Protein AF-W4RY55-F1 (afdb_monomer_lite)

Structure (mmCIF, N/CA/C/O backbone):
data_AF-W4RY55-F1
#
_entry.id   AF-W4RY55-F1
#
loop_
_atom_site.group_PDB
_atom_site.id
_atom_site.type_symbol
_atom_site.label_atom_id
_atom_site.label_alt_id
_atom_site.label_comp_id
_atom_site.label_asym_id
_atom_site.label_entity_id
_atom_site.label_seq_id
_atom_site.pdbx_PDB_ins_code
_atom_site.Cartn_x
_atom_site.Cartn_y
_atom_site.Cartn_z
_atom_site.occupancy
_atom_site.B_iso_or_equiv
_atom_site.auth_seq_id
_atom_site.auth_comp_id
_atom_site.auth_asym_id
_atom_site.auth_atom_id
_atom_site.pdbx_PDB_model_num
ATOM 1 N N . PHE A 1 1 ? -9.027 6.515 20.802 1.00 87.31 1 PHE A N 1
ATOM 2 C CA . PHE A 1 1 ? -8.085 5.900 19.837 1.00 87.31 1 PHE A CA 1
ATOM 3 C C . PHE A 1 1 ? -8.816 5.139 18.735 1.00 87.31 1 PHE A C 1
ATOM 5 O O . PHE A 1 1 ? -8.660 5.497 17.576 1.00 87.31 1 PHE A O 1
ATOM 12 N N . VAL A 1 2 ? -9.643 4.145 19.081 1.00 88.19 2 VAL A N 1
ATOM 13 C CA . VAL A 1 2 ? -10.338 3.300 18.092 1.00 88.19 2 VAL A CA 1
ATOM 14 C C . VAL A 1 2 ? -11.284 4.093 17.185 1.00 88.19 2 VAL A C 1
ATOM 16 O O . VAL A 1 2 ? -11.265 3.881 15.982 1.00 88.19 2 VAL A O 1
ATOM 19 N N . THR A 1 3 ? -12.072 5.032 17.724 1.00 91.75 3 THR A N 1
ATOM 20 C CA . THR A 1 3 ? -13.048 5.793 16.922 1.00 91.75 3 THR A CA 1
ATOM 21 C C . THR A 1 3 ? -12.402 6.622 15.798 1.00 91.75 3 THR A C 1
ATOM 23 O O . THR A 1 3 ? -12.802 6.431 14.652 1.00 91.75 3 THR A O 1
ATOM 26 N N . PRO A 1 4 ? -11.384 7.480 16.046 1.00 93.31 4 PRO A N 1
ATOM 27 C CA . PRO A 1 4 ? -10.675 8.164 14.960 1.00 93.31 4 PRO A CA 1
ATOM 28 C C . PRO A 1 4 ? -10.037 7.205 13.951 1.00 93.31 4 PRO A C 1
ATOM 30 O O . PRO A 1 4 ? -10.165 7.417 12.750 1.00 93.31 4 PRO A O 1
ATOM 33 N N . LEU A 1 5 ? -9.397 6.129 14.429 1.00 92.88 5 LEU A N 1
ATOM 34 C CA . LEU A 1 5 ? -8.779 5.118 13.566 1.00 92.88 5 LEU A CA 1
ATOM 35 C C . LEU A 1 5 ? -9.809 4.489 12.621 1.00 92.88 5 LEU A C 1
ATOM 37 O O . LEU A 1 5 ? -9.567 4.391 11.421 1.00 92.88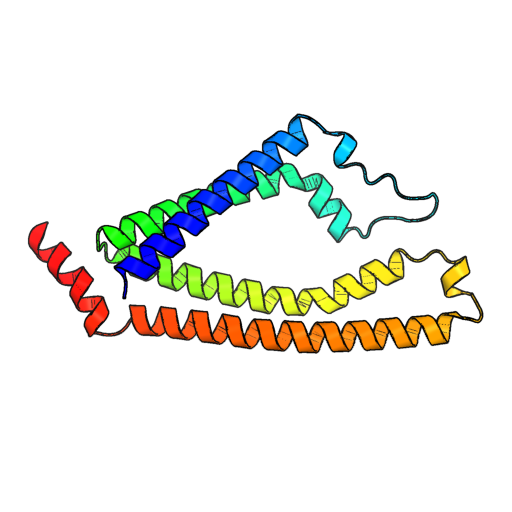 5 LEU A O 1
ATOM 41 N N . ALA A 1 6 ? -10.964 4.097 13.155 1.00 93.19 6 ALA A N 1
ATOM 42 C CA . ALA A 1 6 ? -12.027 3.470 12.389 1.00 93.19 6 ALA A CA 1
ATOM 43 C C . ALA A 1 6 ? -12.648 4.433 11.365 1.00 93.19 6 ALA A C 1
ATOM 45 O O . ALA A 1 6 ? -12.896 4.021 10.239 1.00 93.19 6 ALA A O 1
ATOM 46 N N . TRP A 1 7 ? -12.832 5.714 11.704 1.00 97.12 7 TRP A N 1
ATOM 47 C CA . TRP A 1 7 ? -13.328 6.719 10.753 1.00 97.12 7 TRP A CA 1
ATOM 48 C C . TRP A 1 7 ? -12.351 7.000 9.614 1.00 97.12 7 TRP A C 1
ATOM 50 O O . TRP A 1 7 ? -12.763 7.010 8.456 1.00 97.12 7 TRP A O 1
ATOM 60 N N . VAL A 1 8 ? -11.064 7.184 9.923 1.00 96.38 8 VAL A N 1
ATOM 61 C CA . VAL A 1 8 ? -10.025 7.373 8.897 1.00 96.38 8 VAL A CA 1
ATOM 62 C C . VAL A 1 8 ? -9.966 6.155 7.977 1.00 96.38 8 VAL A C 1
ATOM 64 O O . VAL A 1 8 ? -9.939 6.297 6.760 1.00 96.38 8 VAL A O 1
ATOM 67 N N . SER A 1 9 ? -10.018 4.954 8.550 1.00 94.88 9 SER A N 1
ATOM 68 C CA . SER A 1 9 ? -9.978 3.699 7.790 1.00 94.88 9 SER A CA 1
ATOM 69 C C . SER A 1 9 ? -11.224 3.500 6.931 1.00 94.88 9 SER A C 1
ATOM 71 O O . SER A 1 9 ? -11.119 3.091 5.778 1.00 94.88 9 SER A O 1
ATOM 73 N N . LEU A 1 10 ? -12.399 3.856 7.454 1.00 95.94 10 LEU A N 1
ATOM 74 C CA . LEU A 1 10 ? -13.649 3.826 6.706 1.00 95.94 10 LEU A CA 1
ATOM 75 C C . LEU A 1 10 ? -13.600 4.786 5.515 1.00 95.94 10 LEU A C 1
ATOM 77 O O . LEU A 1 10 ? -13.935 4.384 4.404 1.00 95.94 10 LEU A O 1
ATOM 81 N N . LEU A 1 11 ? -13.136 6.021 5.729 1.00 97.19 11 LEU A N 1
ATOM 82 C CA . LEU A 1 11 ? -12.969 7.004 4.660 1.00 97.19 11 LEU A CA 1
ATOM 83 C C . LEU A 1 11 ? -12.005 6.491 3.585 1.00 97.19 11 LEU A C 1
ATOM 85 O O . LEU A 1 11 ? -12.328 6.555 2.402 1.00 97.19 11 LEU A O 1
ATOM 89 N N . LEU A 1 12 ? -10.861 5.931 3.987 1.00 95.88 12 LEU A N 1
ATOM 90 C CA . LEU A 1 12 ? -9.903 5.327 3.059 1.00 95.88 12 LEU A CA 1
ATOM 91 C C . LEU A 1 12 ? -10.522 4.167 2.270 1.00 95.88 12 LEU A C 1
ATOM 93 O O . LEU A 1 12 ? -10.323 4.088 1.061 1.00 95.88 12 LEU A O 1
ATOM 97 N N . GLY A 1 13 ? -11.305 3.303 2.921 1.00 95.88 13 GLY A N 1
ATOM 98 C CA . GLY A 1 13 ? -12.030 2.219 2.258 1.00 95.88 13 GLY A CA 1
ATOM 99 C C . GLY A 1 13 ? -13.033 2.731 1.222 1.00 95.88 13 GLY A C 1
ATOM 100 O O . GLY A 1 13 ? -13.051 2.242 0.096 1.00 95.88 13 GLY A O 1
ATOM 101 N N . VAL A 1 14 ? -13.815 3.760 1.559 1.00 97.00 14 VAL A N 1
ATOM 102 C CA . VAL A 1 14 ? -14.789 4.373 0.639 1.00 97.00 14 VAL A CA 1
ATOM 103 C C . VAL A 1 14 ? -14.094 5.034 -0.549 1.00 97.00 14 VAL A C 1
ATOM 105 O O . VAL A 1 14 ? -14.442 4.747 -1.692 1.00 97.00 14 VAL A O 1
ATOM 108 N N . VAL A 1 15 ? -13.081 5.869 -0.300 1.00 97.69 15 VAL A N 1
ATOM 109 C CA . VAL A 1 15 ? -12.308 6.525 -1.365 1.00 97.69 15 VAL A CA 1
ATOM 110 C C . VAL A 1 15 ? -11.650 5.481 -2.265 1.00 97.69 15 VAL A C 1
ATOM 112 O O . VAL A 1 15 ? -11.714 5.592 -3.484 1.00 97.69 15 VAL A O 1
ATOM 115 N N . SER A 1 16 ? -11.078 4.425 -1.686 1.00 95.62 16 SER A N 1
ATOM 116 C CA . SER A 1 16 ? -10.479 3.328 -2.444 1.00 95.62 16 SER A CA 1
ATOM 117 C C . SER A 1 16 ? -11.507 2.590 -3.311 1.00 95.62 16 SER A C 1
ATOM 119 O O . SER A 1 16 ? -11.227 2.317 -4.478 1.00 95.62 16 SER A O 1
ATOM 121 N N . ALA A 1 17 ? -12.710 2.321 -2.794 1.00 96.62 17 ALA A N 1
ATOM 122 C CA . ALA A 1 17 ? -13.782 1.711 -3.579 1.00 96.62 17 ALA A CA 1
ATOM 123 C C . ALA A 1 17 ? -14.192 2.614 -4.753 1.00 96.62 17 ALA A C 1
ATOM 125 O O . ALA A 1 17 ? -14.301 2.139 -5.882 1.00 96.62 17 ALA A O 1
ATOM 126 N N . MET A 1 18 ? -14.344 3.920 -4.510 1.00 97.12 18 MET A N 1
ATOM 127 C CA . MET A 1 18 ? -14.659 4.901 -5.553 1.00 97.12 18 MET A CA 1
ATOM 128 C C . MET A 1 18 ? -13.572 4.969 -6.629 1.00 97.12 18 MET A C 1
ATOM 130 O O . MET A 1 18 ? -13.893 4.963 -7.814 1.00 97.12 18 MET A O 1
ATOM 134 N N . SER A 1 19 ? -12.296 4.979 -6.240 1.00 96.00 19 SER A N 1
ATOM 135 C CA . SER A 1 19 ? -11.175 4.985 -7.186 1.00 96.00 19 SER A CA 1
ATOM 136 C C . SER A 1 19 ? -11.138 3.724 -8.052 1.00 96.00 19 SER A C 1
ATOM 138 O O . SER A 1 19 ? -10.910 3.822 -9.256 1.00 96.00 19 SER A O 1
ATOM 140 N N . ASN A 1 20 ? -11.400 2.546 -7.476 1.00 95.69 20 ASN A N 1
ATOM 141 C CA . ASN A 1 20 ? -11.461 1.300 -8.246 1.00 95.69 20 ASN A CA 1
ATOM 142 C C . ASN A 1 20 ? -12.673 1.268 -9.191 1.00 95.69 20 ASN A C 1
ATOM 144 O O . ASN A 1 20 ? -12.543 0.834 -10.332 1.00 95.69 20 ASN A O 1
ATOM 148 N N . LEU A 1 21 ? -13.834 1.778 -8.765 1.00 96.44 21 LEU A N 1
ATOM 149 C CA . LEU A 1 21 ? -15.003 1.925 -9.642 1.00 96.44 21 LEU A CA 1
ATOM 150 C C . LEU A 1 21 ? -14.731 2.895 -10.798 1.00 96.44 21 LEU A C 1
ATOM 152 O O . LEU A 1 21 ? -15.107 2.612 -11.934 1.00 96.44 21 LEU A O 1
ATOM 156 N N . LEU A 1 22 ? -14.043 4.007 -10.526 1.00 94.69 22 LEU A N 1
ATOM 157 C CA . LEU A 1 22 ? -13.607 4.948 -11.554 1.00 94.69 22 LEU A CA 1
ATOM 158 C C . LEU A 1 22 ? -12.645 4.280 -12.548 1.00 94.69 22 LEU A C 1
ATOM 160 O O . LEU A 1 22 ? -12.809 4.462 -13.751 1.00 94.69 22 LEU A O 1
ATOM 164 N N . GLN A 1 23 ? -11.690 3.472 -12.075 1.00 92.12 23 GLN A N 1
ATOM 165 C CA . GLN A 1 23 ? -10.822 2.679 -12.955 1.00 92.12 23 GLN A CA 1
ATOM 166 C C . GLN A 1 23 ? -11.617 1.715 -13.838 1.00 92.12 23 GLN A C 1
ATOM 168 O O . GLN A 1 23 ? -11.406 1.708 -15.046 1.00 92.12 23 GLN A O 1
ATOM 173 N N . ILE A 1 24 ? -12.561 0.955 -13.270 1.00 93.81 24 ILE A N 1
ATOM 174 C CA . ILE A 1 24 ? -13.436 0.055 -14.043 1.00 93.81 24 ILE A CA 1
ATOM 175 C C . ILE A 1 24 ? -14.184 0.843 -15.121 1.00 93.81 24 ILE A C 1
ATOM 177 O O . ILE A 1 24 ? -14.205 0.436 -16.281 1.00 93.81 24 ILE A O 1
ATOM 181 N N . MET A 1 25 ? -14.762 1.988 -14.753 1.00 93.94 25 MET A N 1
ATOM 182 C CA . MET A 1 25 ? -15.476 2.852 -15.689 1.00 93.94 25 MET A CA 1
ATOM 183 C C . MET A 1 25 ? -14.567 3.322 -16.832 1.00 93.94 25 MET A C 1
ATOM 185 O O . MET A 1 25 ? -14.975 3.266 -17.987 1.00 93.94 25 MET A O 1
ATOM 189 N N . MET A 1 2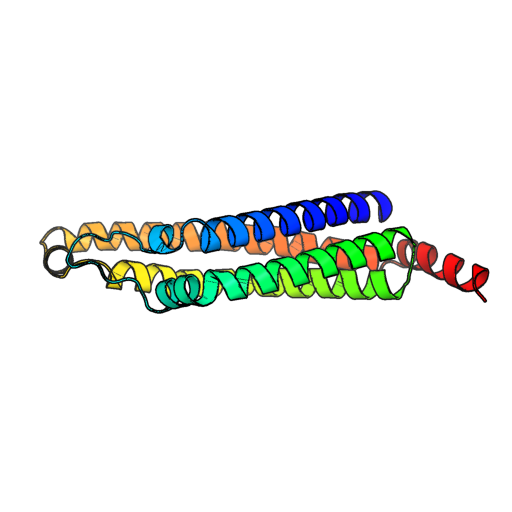6 ? -13.333 3.737 -16.535 1.00 90.81 26 MET A N 1
ATOM 190 C CA . MET A 1 26 ? -12.356 4.134 -17.555 1.00 90.81 26 MET A CA 1
ATOM 191 C C . MET A 1 26 ? -11.970 2.980 -18.478 1.00 90.81 26 MET A C 1
ATOM 193 O O . MET A 1 26 ? -11.981 3.160 -19.690 1.00 90.81 26 MET A O 1
ATOM 197 N N . ILE A 1 27 ? -11.703 1.792 -17.934 1.00 89.56 27 ILE A N 1
ATOM 198 C CA . ILE A 1 27 ? -11.340 0.609 -18.728 1.00 89.56 27 ILE A CA 1
ATOM 199 C C . ILE A 1 27 ? -12.478 0.222 -19.684 1.00 89.56 27 ILE A C 1
ATOM 201 O O . ILE A 1 27 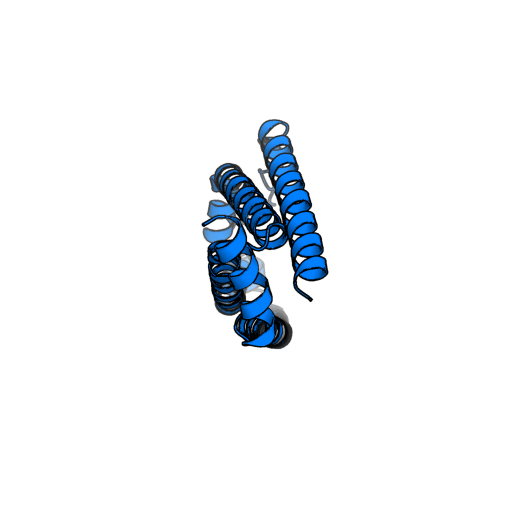? -12.230 -0.107 -20.840 1.00 89.56 27 ILE A O 1
ATOM 205 N N . VAL A 1 28 ? -13.731 0.287 -19.225 1.00 90.25 28 VAL A N 1
ATOM 206 C CA . VAL A 1 28 ? -14.900 -0.083 -20.040 1.00 90.25 28 VAL A CA 1
ATOM 207 C C . VAL A 1 28 ? -15.228 0.977 -21.095 1.00 90.25 28 VAL A C 1
ATOM 209 O O . VAL A 1 28 ? -15.596 0.627 -22.213 1.00 90.25 28 VAL A O 1
ATOM 212 N N . LEU A 1 29 ? -15.118 2.266 -20.757 1.00 91.06 29 LEU A N 1
ATOM 213 C CA . LEU A 1 29 ? -15.434 3.362 -21.683 1.00 91.06 29 LEU A CA 1
ATOM 214 C C . LEU A 1 29 ? -14.309 3.648 -22.683 1.00 91.06 29 LEU A C 1
ATOM 216 O O . LEU A 1 29 ? -14.569 4.211 -23.744 1.00 91.06 29 LEU A O 1
ATOM 220 N N . MET A 1 30 ? -13.069 3.300 -22.340 1.00 86.62 30 MET A N 1
ATOM 221 C CA . MET A 1 30 ? -11.878 3.590 -23.134 1.00 86.62 30 MET A CA 1
ATOM 222 C C . MET A 1 30 ? -10.987 2.339 -23.234 1.00 86.62 30 MET A C 1
ATOM 224 O O . MET A 1 30 ? -9.862 2.350 -22.731 1.00 86.62 30 MET A O 1
ATOM 228 N N . PRO A 1 31 ? -11.454 1.253 -23.880 1.00 75.81 31 PRO A N 1
ATOM 229 C CA . PRO A 1 31 ? -10.707 -0.007 -23.947 1.00 75.81 31 PRO A CA 1
ATOM 230 C C . PRO A 1 31 ? -9.345 0.164 -24.635 1.00 75.81 31 PRO A C 1
ATOM 232 O O . PRO A 1 31 ? -8.350 -0.406 -24.193 1.00 75.81 31 PRO A O 1
ATOM 235 N N . ASP A 1 32 ? -9.273 1.038 -25.641 1.00 74.25 32 ASP A N 1
ATOM 236 C CA . ASP A 1 32 ? -8.034 1.332 -26.365 1.00 74.25 32 ASP A CA 1
ATOM 237 C C . ASP A 1 32 ? -7.084 2.254 -25.585 1.00 74.25 32 ASP A C 1
ATOM 239 O O . ASP A 1 32 ? -5.907 2.338 -25.916 1.00 74.25 32 ASP A O 1
ATOM 243 N N . ALA A 1 33 ? -7.539 2.921 -24.514 1.00 65.56 33 ALA A N 1
ATOM 244 C CA . ALA A 1 33 ? -6.647 3.723 -23.669 1.00 65.56 33 ALA A CA 1
ATOM 245 C C . ALA A 1 33 ? -5.683 2.855 -22.842 1.00 65.56 33 ALA A C 1
ATOM 247 O O . ALA A 1 33 ? -4.666 3.355 -22.362 1.00 65.56 33 ALA A O 1
ATOM 248 N N . ALA A 1 34 ? -5.984 1.560 -22.686 1.00 60.19 34 ALA A N 1
ATOM 249 C CA . ALA A 1 34 ? -5.068 0.588 -22.097 1.00 60.19 34 ALA A CA 1
ATOM 250 C C . ALA A 1 34 ? -3.968 0.141 -23.079 1.00 60.19 34 ALA A C 1
ATOM 252 O O . ALA A 1 34 ? -2.934 -0.370 -22.640 1.00 60.19 34 ALA A O 1
ATOM 253 N N . ALA A 1 35 ? -4.151 0.358 -24.389 1.00 64.38 35 ALA A N 1
ATOM 254 C CA . ALA A 1 35 ? -3.100 0.150 -25.371 1.00 64.38 35 ALA A CA 1
ATOM 255 C C . ALA A 1 35 ? -2.075 1.282 -25.229 1.00 64.38 35 ALA A C 1
ATOM 257 O O . ALA A 1 35 ? -2.240 2.387 -25.747 1.00 64.38 35 ALA A O 1
ATOM 258 N N . LEU A 1 36 ? -0.998 1.010 -24.490 1.00 64.69 36 LEU A N 1
ATOM 259 C CA . LEU A 1 36 ? 0.182 1.864 -24.486 1.00 64.69 36 LEU A CA 1
ATOM 260 C C . LEU A 1 36 ? 0.689 1.923 -25.931 1.00 64.69 36 LEU A C 1
ATOM 262 O O . LEU A 1 36 ? 1.211 0.934 -26.438 1.00 64.69 36 LEU A O 1
ATOM 266 N N . GLY A 1 37 ? 0.492 3.059 -26.605 1.00 63.84 37 GLY A N 1
ATOM 267 C CA . GLY A 1 37 ? 1.021 3.334 -27.943 1.00 63.84 37 GLY A CA 1
ATOM 268 C C . GLY A 1 37 ? 2.543 3.426 -27.906 1.00 63.84 37 GLY A C 1
ATOM 269 O O . GLY A 1 37 ? 3.110 4.515 -27.982 1.00 63.84 37 GLY A O 1
ATOM 270 N N . LEU A 1 38 ? 3.198 2.289 -27.685 1.00 68.12 38 LEU A N 1
ATOM 271 C CA . LEU A 1 38 ? 4.638 2.205 -27.536 1.00 68.12 38 LEU A CA 1
ATOM 272 C C . LEU A 1 38 ? 5.306 2.458 -28.888 1.00 68.12 38 LEU A C 1
ATOM 274 O O . LEU A 1 38 ? 4.823 1.962 -29.909 1.00 68.12 38 LEU A O 1
ATOM 278 N N . PRO A 1 39 ? 6.420 3.207 -28.902 1.00 69.56 39 PRO A N 1
ATOM 279 C CA . PRO A 1 39 ? 7.263 3.324 -30.082 1.00 69.56 39 PRO A CA 1
ATOM 280 C C . PRO A 1 39 ? 7.672 1.947 -30.614 1.00 69.56 39 PRO A C 1
ATOM 282 O O . PRO A 1 39 ? 7.893 1.012 -29.838 1.00 69.56 39 PRO A O 1
ATOM 285 N N . GLU A 1 40 ? 7.815 1.835 -31.936 1.00 65.62 40 GLU A N 1
ATOM 286 C CA . GLU A 1 40 ? 8.302 0.611 -32.574 1.00 65.62 40 GLU A CA 1
ATOM 287 C C . GLU A 1 40 ? 9.636 0.166 -31.948 1.00 65.62 40 GLU A C 1
ATOM 289 O O . GLU A 1 40 ? 10.562 0.961 -31.789 1.00 65.62 40 GLU A O 1
ATOM 294 N N . GLY A 1 41 ? 9.721 -1.111 -31.562 1.00 66.06 41 GLY A N 1
ATOM 295 C CA . GLY A 1 41 ? 10.913 -1.704 -30.945 1.00 66.06 41 GLY A CA 1
ATOM 296 C C . GLY A 1 41 ? 10.919 -1.752 -29.412 1.00 66.06 41 GLY A C 1
ATOM 297 O O . GLY A 1 41 ? 11.790 -2.415 -28.853 1.00 66.06 41 GLY A O 1
ATOM 298 N N . ILE A 1 42 ? 9.949 -1.135 -28.723 1.00 70.62 42 ILE A N 1
ATOM 299 C CA . ILE A 1 42 ? 9.809 -1.238 -27.260 1.00 70.62 42 ILE A CA 1
ATOM 300 C C . ILE A 1 42 ? 8.718 -2.253 -26.907 1.00 70.62 42 ILE A C 1
ATOM 302 O O . ILE A 1 42 ? 7.533 -2.022 -27.140 1.00 70.62 42 ILE A O 1
ATOM 306 N N . THR A 1 43 ? 9.107 -3.369 -26.292 1.00 73.69 43 THR A N 1
ATOM 307 C CA . THR A 1 43 ? 8.172 -4.384 -25.780 1.00 73.69 43 THR A CA 1
ATOM 308 C C . THR A 1 43 ? 7.967 -4.233 -24.279 1.00 73.69 43 THR A C 1
ATOM 310 O O . THR A 1 43 ? 8.939 -4.098 -23.537 1.00 73.69 43 THR A O 1
ATOM 313 N N . LEU A 1 44 ? 6.719 -4.302 -23.809 1.00 76.06 44 LEU A N 1
ATOM 314 C CA . LEU A 1 44 ? 6.422 -4.323 -22.374 1.00 76.06 44 LEU A CA 1
ATOM 315 C C . LEU A 1 44 ? 6.981 -5.586 -21.703 1.00 76.06 44 LEU A C 1
ATOM 317 O O . LEU A 1 44 ? 6.864 -6.679 -22.257 1.00 76.06 44 LEU A O 1
ATOM 321 N N . PRO A 1 45 ? 7.522 -5.479 -20.478 1.00 80.31 45 PRO A N 1
ATOM 322 C CA . PRO A 1 45 ? 7.854 -6.632 -19.664 1.00 80.31 45 PRO A CA 1
ATOM 323 C C . PRO A 1 45 ? 6.588 -7.437 -19.380 1.00 80.31 45 PRO A C 1
ATOM 325 O O . PRO A 1 45 ? 5.537 -6.864 -19.081 1.00 80.31 45 PRO A O 1
ATOM 328 N N . ASN A 1 46 ? 6.702 -8.766 -19.387 1.00 81.06 46 ASN A N 1
ATOM 329 C CA . ASN A 1 46 ? 5.570 -9.677 -19.174 1.00 81.06 46 ASN A CA 1
ATOM 330 C C . ASN A 1 46 ? 4.753 -9.357 -17.909 1.00 81.06 46 ASN A C 1
ATOM 332 O O . ASN A 1 46 ? 3.540 -9.527 -17.899 1.00 81.06 46 ASN A O 1
ATOM 336 N N . SER A 1 47 ? 5.398 -8.874 -16.843 1.00 81.38 47 SER A N 1
ATOM 337 C CA . SER A 1 47 ? 4.729 -8.487 -15.595 1.00 81.38 47 SER A CA 1
ATOM 338 C C . SER A 1 47 ? 3.812 -7.270 -15.753 1.00 81.38 47 SER A C 1
ATOM 340 O O . SER A 1 47 ? 2.725 -7.247 -15.181 1.00 81.38 47 SER A O 1
ATOM 342 N N . LEU A 1 48 ? 4.227 -6.271 -16.534 1.00 82.12 48 LEU A N 1
ATOM 343 C CA . LEU A 1 48 ? 3.428 -5.080 -16.830 1.00 82.12 48 LEU A CA 1
ATOM 344 C C . LEU A 1 48 ? 2.303 -5.409 -17.807 1.00 82.12 48 LEU A C 1
ATOM 346 O O . LEU A 1 48 ? 1.175 -4.977 -17.588 1.00 82.12 48 LEU A O 1
ATOM 350 N N . GLN A 1 49 ? 2.589 -6.224 -18.825 1.00 84.69 49 GLN A N 1
ATOM 351 C CA . GLN A 1 49 ? 1.559 -6.702 -19.745 1.00 84.69 49 GLN A CA 1
ATOM 352 C C . GLN A 1 49 ? 0.475 -7.487 -18.993 1.00 84.69 49 GLN A C 1
ATOM 354 O O . GLN A 1 49 ? -0.704 -7.192 -19.139 1.00 84.69 49 GLN A O 1
ATOM 359 N N . TRP A 1 50 ? 0.865 -8.399 -18.094 1.00 87.62 50 TRP A N 1
ATOM 360 C CA . TRP A 1 50 ? -0.083 -9.157 -17.275 1.00 87.62 50 TRP A CA 1
ATOM 361 C C . TRP A 1 50 ? -0.988 -8.254 -16.425 1.00 87.62 50 TRP A C 1
ATOM 363 O O . TRP A 1 50 ? -2.186 -8.520 -16.321 1.00 87.62 50 TRP A O 1
ATOM 373 N N . LEU A 1 51 ? -0.440 -7.179 -15.841 1.00 87.75 51 LEU A N 1
ATOM 374 C CA . LEU A 1 51 ? -1.220 -6.197 -15.077 1.00 87.75 51 LEU A CA 1
ATOM 375 C C . LEU A 1 51 ? -2.247 -5.471 -15.951 1.00 87.75 51 LEU A C 1
ATOM 377 O O . LEU A 1 51 ? -3.357 -5.236 -15.483 1.00 87.75 51 LEU A O 1
ATOM 381 N N . ILE A 1 52 ? -1.888 -5.128 -17.191 1.00 86.44 52 ILE A N 1
ATOM 382 C CA . ILE A 1 52 ? -2.795 -4.490 -18.156 1.00 86.44 52 ILE A CA 1
ATOM 383 C C . ILE A 1 52 ? -3.900 -5.471 -18.558 1.00 86.44 52 ILE A C 1
ATOM 385 O O . ILE A 1 52 ? -5.080 -5.144 -18.437 1.00 86.44 52 ILE A O 1
ATOM 389 N N . ASP A 1 53 ? -3.527 -6.695 -18.934 1.00 88.38 53 ASP A N 1
ATOM 390 C CA . ASP A 1 53 ? -4.464 -7.743 -19.356 1.00 88.38 53 ASP A CA 1
ATOM 391 C C . ASP A 1 53 ? -5.477 -8.087 -18.250 1.00 88.38 53 ASP A C 1
ATOM 393 O O . ASP A 1 53 ? -6.635 -8.407 -18.518 1.00 88.38 53 ASP A O 1
ATOM 397 N N . HIS A 1 54 ? -5.053 -7.993 -16.985 1.00 91.56 54 HIS A N 1
ATOM 398 C CA . HIS A 1 54 ? -5.883 -8.287 -15.818 1.00 91.56 54 HIS A CA 1
ATOM 399 C C . HIS A 1 54 ? -6.387 -7.031 -15.101 1.00 91.56 54 HIS A C 1
ATOM 401 O O . HIS A 1 54 ? -6.960 -7.160 -14.017 1.00 91.56 54 HIS A O 1
ATOM 407 N N . ALA A 1 55 ? -6.227 -5.834 -15.676 1.00 90.19 55 ALA A N 1
ATOM 408 C CA . ALA A 1 55 ? -6.543 -4.573 -15.004 1.00 90.19 55 ALA A CA 1
ATOM 409 C C . ALA A 1 55 ? -7.991 -4.540 -14.496 1.00 90.19 55 ALA A C 1
ATOM 411 O O . ALA A 1 55 ? -8.224 -4.237 -13.329 1.00 90.19 55 ALA A O 1
ATOM 412 N N . LEU A 1 56 ? -8.956 -4.956 -15.325 1.00 91.69 56 LEU A N 1
ATOM 413 C CA . LEU A 1 56 ? -10.368 -5.027 -14.935 1.00 91.69 56 LEU A CA 1
ATOM 414 C C . LEU A 1 56 ? -10.582 -5.964 -13.736 1.00 91.69 56 LEU A C 1
ATOM 416 O O . LEU A 1 56 ? -11.226 -5.592 -12.756 1.00 91.69 56 LEU A O 1
ATOM 420 N N . SER A 1 57 ? -10.015 -7.169 -13.801 1.00 94.31 57 SER A N 1
ATOM 421 C CA . SER A 1 57 ? -10.110 -8.173 -12.737 1.00 94.31 57 SER A CA 1
ATOM 422 C C . SER A 1 57 ? -9.482 -7.669 -11.436 1.00 94.31 57 SER A C 1
ATOM 424 O O . SER A 1 57 ? -10.066 -7.825 -10.363 1.00 94.31 57 SER A O 1
ATOM 426 N N . LEU A 1 58 ? -8.324 -7.012 -11.527 1.00 94.31 58 LEU A N 1
ATOM 427 C CA . LEU A 1 58 ? -7.630 -6.410 -10.391 1.00 94.31 58 LEU A CA 1
ATOM 428 C C . LEU A 1 58 ? -8.432 -5.258 -9.782 1.00 94.31 58 LEU A C 1
ATOM 430 O O . LEU A 1 58 ? -8.546 -5.198 -8.559 1.00 94.31 58 LEU A O 1
ATOM 434 N N . SER A 1 59 ? -9.048 -4.394 -10.594 1.00 94.00 59 SER A N 1
ATOM 435 C CA . SER A 1 59 ? -9.915 -3.324 -10.089 1.00 94.00 59 SER A CA 1
ATOM 436 C C . SER A 1 59 ? -11.169 -3.883 -9.410 1.00 94.00 59 SER A C 1
ATOM 438 O O . SER A 1 59 ? -11.570 -3.372 -8.367 1.00 94.00 59 SER A O 1
ATOM 440 N N . VAL A 1 60 ? -11.768 -4.963 -9.929 1.00 96.25 60 VAL A N 1
ATOM 441 C CA . VAL A 1 60 ? -12.903 -5.645 -9.273 1.00 96.25 60 VAL A CA 1
ATOM 442 C C . VAL A 1 60 ? -12.489 -6.224 -7.920 1.00 96.25 60 VAL A C 1
ATOM 444 O O . VAL A 1 60 ? -13.173 -5.992 -6.920 1.00 96.25 60 VAL A O 1
ATOM 447 N N . VAL A 1 61 ? -11.352 -6.924 -7.856 1.00 96.94 61 VAL A N 1
ATOM 448 C CA . VAL A 1 61 ? -10.779 -7.395 -6.582 1.00 96.94 61 VAL A CA 1
ATOM 449 C C . VAL A 1 61 ? -10.531 -6.212 -5.644 1.00 96.94 61 VAL A C 1
ATOM 451 O O . VAL A 1 61 ? -10.872 -6.289 -4.464 1.00 96.94 61 VAL A O 1
ATOM 454 N N . GLY A 1 62 ? -10.022 -5.100 -6.175 1.00 95.81 62 GLY A N 1
ATOM 455 C CA . GLY A 1 62 ? -9.857 -3.838 -5.464 1.00 95.81 62 GLY A CA 1
ATOM 456 C C . GLY A 1 62 ? -11.157 -3.361 -4.821 1.00 95.81 62 GLY A C 1
ATOM 457 O O . GLY A 1 62 ? -11.186 -3.184 -3.608 1.00 95.81 62 GLY A O 1
ATOM 458 N N . VAL A 1 63 ? -12.253 -3.249 -5.583 1.00 97.06 63 VAL A N 1
ATOM 459 C CA . VAL A 1 63 ? -13.578 -2.874 -5.048 1.00 97.06 63 VAL A CA 1
ATOM 460 C C . VAL A 1 63 ? -13.999 -3.802 -3.910 1.00 97.06 63 VAL A C 1
ATOM 462 O O . VAL A 1 63 ? -14.402 -3.323 -2.848 1.00 97.06 63 VAL A O 1
ATOM 465 N N . VAL A 1 64 ? -13.893 -5.119 -4.104 1.00 97.69 64 VAL A N 1
ATOM 466 C CA . VAL A 1 64 ? -14.291 -6.111 -3.092 1.00 97.69 64 VAL A CA 1
ATOM 467 C C . VAL A 1 64 ? -13.490 -5.927 -1.803 1.00 97.69 64 VAL A C 1
ATOM 469 O O . VAL A 1 64 ? -14.074 -5.874 -0.718 1.00 97.69 64 VAL A O 1
ATOM 472 N N . LEU A 1 65 ? -12.169 -5.774 -1.908 1.00 96.81 65 LEU A N 1
ATOM 473 C CA . LEU A 1 65 ? -11.294 -5.547 -0.758 1.00 96.81 65 LEU A CA 1
ATOM 474 C C . LEU A 1 65 ? -11.598 -4.214 -0.065 1.00 96.81 65 LEU A C 1
ATOM 476 O O . LEU A 1 65 ? -11.676 -4.174 1.164 1.00 96.81 65 LEU A O 1
ATOM 480 N N . SER A 1 66 ? -11.826 -3.140 -0.823 1.00 96.69 66 SER A N 1
ATOM 481 C CA . SER A 1 66 ? -12.171 -1.822 -0.281 1.00 96.69 66 SER A CA 1
ATOM 482 C C . SER A 1 66 ? -13.502 -1.847 0.473 1.00 96.69 66 SER A C 1
ATOM 484 O O . SER A 1 66 ? -13.594 -1.310 1.578 1.00 96.69 66 SER A O 1
ATOM 486 N N . VAL A 1 67 ? -14.522 -2.517 -0.075 1.00 96.88 67 VAL A N 1
ATOM 487 C CA . VAL A 1 67 ? -15.831 -2.689 0.577 1.00 96.88 67 VAL A CA 1
ATOM 488 C C . VAL A 1 67 ? -15.703 -3.549 1.833 1.00 96.88 67 VAL A C 1
ATOM 490 O O . VAL A 1 67 ? -16.237 -3.178 2.879 1.00 96.88 67 VAL A O 1
ATOM 493 N N . ALA A 1 68 ? -14.960 -4.656 1.774 1.00 96.94 68 ALA A N 1
ATOM 494 C CA . ALA A 1 68 ? -14.704 -5.498 2.940 1.00 96.94 68 ALA A CA 1
ATOM 495 C C . ALA A 1 68 ? -13.965 -4.726 4.048 1.00 96.94 68 ALA A C 1
ATOM 497 O O . ALA A 1 68 ? -14.324 -4.824 5.222 1.00 96.94 68 ALA A O 1
ATOM 498 N N . PHE A 1 69 ? -12.977 -3.906 3.683 1.00 97.06 69 PHE A N 1
ATOM 499 C CA . PHE A 1 69 ? -12.239 -3.062 4.621 1.00 97.06 69 PHE A CA 1
ATOM 500 C C . PHE A 1 69 ? -13.105 -1.942 5.220 1.00 97.06 69 PHE A C 1
ATOM 502 O O . PHE A 1 69 ? -13.037 -1.681 6.427 1.00 97.06 69 PHE A O 1
ATOM 509 N N . ALA A 1 70 ? -13.966 -1.314 4.417 1.00 96.31 70 ALA A N 1
ATOM 510 C CA . ALA A 1 70 ? -14.943 -0.336 4.890 1.00 96.31 70 ALA A CA 1
ATOM 511 C C . ALA A 1 70 ? -15.941 -0.982 5.863 1.00 96.31 70 ALA A C 1
ATOM 513 O O . ALA A 1 70 ? -16.181 -0.460 6.954 1.00 96.31 70 ALA A O 1
ATOM 514 N N . TRP A 1 71 ? -16.459 -2.164 5.526 1.00 96.75 71 TRP A N 1
ATOM 515 C CA . TRP A 1 71 ? -17.345 -2.926 6.402 1.00 96.75 71 TRP A CA 1
ATOM 516 C C . TRP A 1 71 ? -16.665 -3.301 7.724 1.00 96.75 71 TRP A C 1
ATOM 518 O O . TRP A 1 71 ? -17.248 -3.111 8.794 1.00 96.75 71 TRP A O 1
ATOM 528 N N . LEU A 1 72 ? -15.415 -3.760 7.673 1.00 96.31 72 LEU A N 1
ATOM 529 C CA . LEU A 1 72 ? -14.615 -4.057 8.859 1.00 96.31 72 LEU A CA 1
ATOM 530 C C . LEU A 1 72 ? -14.413 -2.811 9.737 1.00 96.31 72 LEU A C 1
ATOM 532 O O . LEU A 1 72 ? -14.579 -2.879 10.955 1.00 96.31 72 LEU A O 1
ATOM 536 N N . SER A 1 73 ? -14.122 -1.662 9.123 1.00 95.25 73 SER A N 1
ATOM 537 C CA . SER A 1 73 ? -13.975 -0.374 9.815 1.00 95.25 73 SER A CA 1
ATOM 538 C C . SER A 1 73 ? -15.288 0.080 10.466 1.00 95.25 73 SER A C 1
ATOM 540 O O . SER A 1 73 ? -15.300 0.542 11.608 1.00 95.25 73 SER A O 1
ATOM 542 N N . TRP A 1 74 ? -16.418 -0.126 9.790 1.00 95.12 74 TRP A N 1
ATOM 543 C CA . TRP A 1 74 ? -17.748 0.119 10.348 1.00 95.12 74 TRP A CA 1
ATOM 544 C C . TRP A 1 74 ? -18.071 -0.814 11.526 1.00 95.12 74 TRP A C 1
ATOM 546 O O . TRP A 1 74 ? -18.565 -0.376 12.566 1.00 95.12 74 TRP A O 1
ATOM 556 N N . ALA A 1 75 ? -17.747 -2.103 11.418 1.00 93.62 75 ALA A N 1
ATOM 557 C CA . ALA A 1 75 ? -17.907 -3.061 12.512 1.00 93.62 75 ALA A CA 1
ATOM 558 C C . ALA A 1 75 ? -17.001 -2.732 13.716 1.00 93.62 75 ALA A C 1
ATOM 560 O O . ALA A 1 75 ? -17.379 -2.980 14.866 1.00 93.62 75 ALA A O 1
ATOM 561 N N . LEU A 1 76 ? -15.837 -2.123 13.465 1.00 92.69 76 LEU A N 1
ATOM 562 C CA . LEU A 1 76 ? -14.939 -1.616 14.499 1.00 92.69 76 LEU A CA 1
ATOM 563 C C . LEU A 1 76 ? -15.558 -0.426 15.255 1.00 92.69 76 LEU A C 1
ATOM 565 O O . LEU A 1 76 ? -15.450 -0.378 16.482 1.00 92.69 76 LEU A O 1
ATOM 569 N N . LEU A 1 77 ? -16.276 0.477 14.567 1.00 93.12 77 LEU A N 1
ATOM 570 C CA . LEU A 1 77 ? -17.056 1.556 15.205 1.00 93.12 77 LEU A CA 1
ATOM 571 C C . LEU A 1 77 ? -18.157 1.005 16.119 1.00 93.12 77 LEU A C 1
ATOM 573 O O . LEU A 1 77 ? -18.378 1.536 17.207 1.00 93.12 77 LEU A O 1
ATOM 577 N N . GLN A 1 78 ? -18.789 -0.101 15.721 1.00 92.06 78 GLN A N 1
ATOM 578 C CA . GLN A 1 78 ? -19.786 -0.812 16.532 1.00 92.06 78 GLN A CA 1
ATOM 579 C C . GLN A 1 78 ? -19.188 -1.595 17.711 1.00 92.06 78 GLN A C 1
ATOM 581 O O . GLN A 1 78 ? -19.918 -2.297 18.408 1.00 92.06 78 GLN A O 1
ATOM 586 N N . ARG A 1 79 ? -17.872 -1.513 17.935 1.00 91.12 79 ARG A N 1
A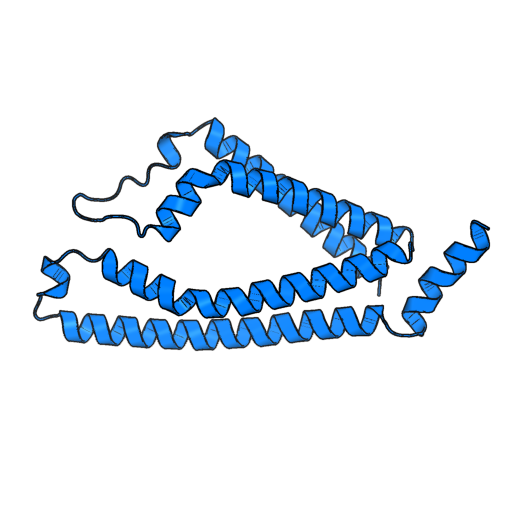TOM 587 C CA . ARG A 1 79 ? -17.175 -2.189 19.040 1.00 91.12 79 ARG A CA 1
ATOM 588 C C . ARG A 1 79 ? -17.335 -3.711 19.023 1.00 91.12 79 ARG A C 1
ATOM 590 O O . ARG A 1 79 ? -17.328 -4.356 20.069 1.00 91.12 79 ARG A O 1
ATOM 597 N N . ARG A 1 80 ? -17.407 -4.313 17.830 1.00 89.56 80 ARG A N 1
ATOM 598 C CA . ARG A 1 80 ? -17.408 -5.776 17.678 1.00 89.56 80 ARG A CA 1
ATOM 599 C C . ARG A 1 80 ? -15.994 -6.339 17.829 1.00 89.56 80 ARG A C 1
ATOM 601 O O . ARG A 1 80 ? -15.070 -5.902 17.148 1.00 89.56 8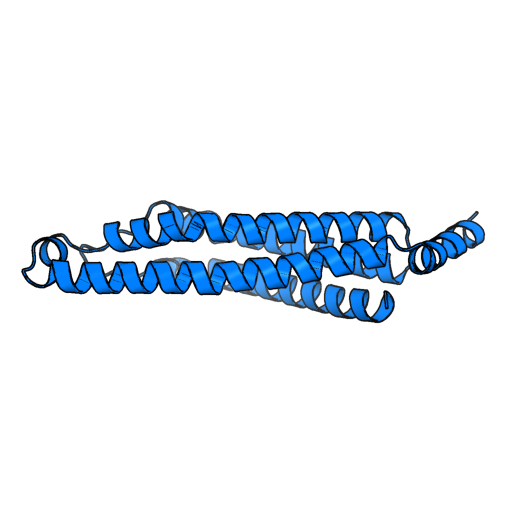0 ARG A O 1
ATOM 608 N N . GLU A 1 81 ? -15.815 -7.342 18.686 1.00 91.00 81 GLU A N 1
ATOM 609 C CA . GLU A 1 81 ? -14.483 -7.902 18.961 1.00 91.00 81 GLU A CA 1
ATOM 610 C C . GLU A 1 81 ? -13.851 -8.596 17.745 1.00 91.00 81 GLU A C 1
ATOM 612 O O . GLU A 1 81 ? -12.653 -8.444 17.509 1.00 91.00 81 GLU A O 1
ATOM 617 N N . TRP A 1 82 ? -14.641 -9.303 16.931 1.00 92.69 82 TRP A N 1
ATOM 618 C CA . TRP A 1 82 ? -14.127 -9.926 15.706 1.00 92.69 82 TRP A CA 1
ATOM 619 C C . TRP A 1 82 ? -13.564 -8.882 14.733 1.00 92.69 82 TRP A C 1
ATOM 621 O O . TRP A 1 82 ? -12.579 -9.154 14.053 1.00 92.69 82 TRP A O 1
ATOM 631 N N . ALA A 1 83 ? -14.127 -7.666 14.718 1.00 93.38 83 ALA A N 1
ATOM 632 C CA . ALA A 1 83 ? -13.645 -6.585 13.867 1.00 93.38 83 ALA A CA 1
ATOM 633 C C . ALA A 1 83 ? -12.267 -6.092 14.318 1.00 93.38 83 ALA A C 1
ATOM 635 O O . ALA A 1 83 ? -11.418 -5.807 13.483 1.00 93.38 83 ALA A O 1
ATOM 636 N N . ARG A 1 84 ? -11.995 -6.072 15.629 1.00 94.94 84 ARG A N 1
ATOM 637 C CA . ARG A 1 84 ? -10.661 -5.768 16.171 1.00 94.94 84 ARG A CA 1
ATOM 638 C C . ARG A 1 84 ? -9.622 -6.781 15.690 1.00 94.94 84 ARG A C 1
ATOM 640 O O . ARG A 1 84 ? -8.557 -6.380 15.231 1.00 94.94 84 ARG A O 1
ATOM 647 N N . VAL A 1 85 ? -9.933 -8.077 15.779 1.00 94.75 85 VAL A N 1
ATOM 648 C CA . VAL A 1 85 ? -9.032 -9.152 15.321 1.00 94.75 85 VAL A CA 1
ATOM 649 C C . VAL A 1 85 ? -8.832 -9.085 13.807 1.00 94.75 85 VAL A C 1
ATOM 651 O O . VAL A 1 85 ? -7.695 -9.133 13.345 1.00 94.75 85 VAL A O 1
ATOM 654 N N . GLY A 1 86 ? -9.910 -8.890 13.044 1.00 95.19 86 GLY A N 1
ATOM 655 C CA . GLY A 1 86 ? -9.834 -8.705 11.597 1.00 95.19 86 GLY A CA 1
ATOM 656 C C . GLY A 1 86 ? -8.979 -7.498 11.212 1.00 95.19 86 GLY A C 1
ATOM 657 O O . GLY A 1 86 ? -8.150 -7.595 10.315 1.00 95.19 86 GLY A O 1
ATOM 658 N N . PHE A 1 87 ? -9.107 -6.378 11.927 1.00 95.81 87 PHE A N 1
ATOM 659 C CA . PHE A 1 87 ? -8.327 -5.172 11.647 1.00 95.81 87 PHE A CA 1
ATOM 660 C C . PHE A 1 87 ? -6.833 -5.381 11.924 1.00 95.81 87 PHE A C 1
ATOM 662 O O . PHE A 1 87 ? -5.992 -4.937 11.148 1.00 95.81 87 PHE A O 1
ATOM 669 N N . VAL A 1 88 ? -6.488 -6.117 12.986 1.00 96.44 88 VAL A N 1
ATOM 670 C CA . VAL A 1 88 ? -5.103 -6.543 13.245 1.00 96.44 88 VAL A CA 1
ATOM 671 C C . VAL A 1 88 ? -4.583 -7.429 12.113 1.00 96.44 88 VAL A C 1
ATOM 673 O O . VAL A 1 88 ? -3.477 -7.197 11.633 1.00 96.44 88 VAL A O 1
ATOM 676 N N . ALA A 1 89 ? -5.372 -8.401 11.647 1.00 96.81 89 ALA A N 1
ATOM 677 C CA . ALA A 1 89 ? -4.978 -9.256 10.529 1.00 96.81 89 ALA A CA 1
ATOM 678 C C . ALA A 1 89 ? -4.720 -8.439 9.253 1.00 96.81 89 ALA A C 1
ATOM 680 O O . ALA A 1 89 ? -3.686 -8.626 8.617 1.00 96.81 89 ALA A O 1
ATOM 681 N N . VAL A 1 90 ? -5.596 -7.481 8.928 1.00 96.31 90 VAL A N 1
ATOM 682 C CA . VAL A 1 90 ? -5.393 -6.558 7.800 1.00 96.31 90 VAL A CA 1
ATOM 683 C C . VAL A 1 90 ? -4.094 -5.773 7.960 1.00 96.31 90 VAL A C 1
ATOM 685 O O . VAL A 1 90 ? -3.318 -5.706 7.015 1.00 96.31 90 VAL A O 1
ATOM 688 N N . LEU A 1 91 ? -3.807 -5.229 9.147 1.00 96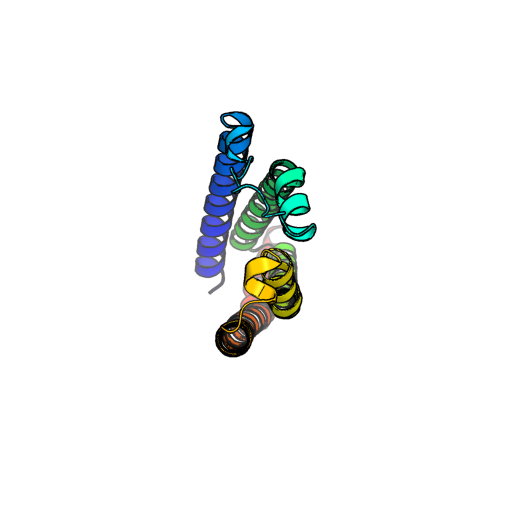.00 91 LEU A N 1
ATOM 689 C CA . LEU A 1 91 ? -2.563 -4.487 9.373 1.00 96.00 91 LEU A CA 1
ATOM 690 C C . LEU A 1 91 ? -1.318 -5.351 9.122 1.00 96.00 91 LEU A C 1
ATOM 692 O O . LEU A 1 91 ? -0.357 -4.883 8.513 1.00 96.00 91 LEU A O 1
ATOM 696 N N . LEU A 1 92 ? -1.335 -6.606 9.571 1.00 96.06 92 LEU A N 1
ATOM 697 C CA . LEU A 1 92 ? -0.222 -7.532 9.367 1.00 96.06 92 LEU A CA 1
ATOM 698 C C . LEU A 1 92 ? -0.073 -7.923 7.895 1.00 96.06 92 LEU A C 1
ATOM 700 O O . LEU A 1 92 ? 1.035 -7.874 7.367 1.00 96.06 92 LEU A O 1
ATOM 704 N N . VAL A 1 93 ? -1.174 -8.256 7.219 1.00 96.44 93 VAL A N 1
ATOM 705 C CA . VAL A 1 93 ? -1.161 -8.588 5.787 1.00 96.44 93 VAL A CA 1
ATOM 706 C C . VAL A 1 93 ? -0.651 -7.404 4.970 1.00 96.44 93 VAL A C 1
ATOM 708 O O . VAL A 1 93 ? 0.243 -7.581 4.149 1.00 96.44 93 VAL A O 1
ATOM 711 N N . THR A 1 94 ? -1.131 -6.188 5.231 1.00 94.62 94 THR A N 1
ATOM 712 C CA . THR A 1 94 ? -0.659 -4.981 4.540 1.00 94.62 94 THR A CA 1
ATOM 713 C C . THR A 1 94 ? 0.821 -4.715 4.808 1.00 94.62 94 THR A C 1
ATOM 715 O O . THR A 1 94 ? 1.552 -4.383 3.879 1.00 94.62 94 THR A O 1
ATOM 718 N N . ALA A 1 95 ? 1.302 -4.911 6.040 1.00 94.06 95 ALA A N 1
ATOM 719 C CA . ALA A 1 95 ? 2.726 -4.780 6.349 1.00 94.06 95 ALA A CA 1
ATOM 720 C C . ALA A 1 95 ? 3.583 -5.807 5.586 1.00 94.06 95 ALA A C 1
ATOM 722 O O . ALA A 1 95 ? 4.639 -5.451 5.060 1.00 94.06 95 ALA A O 1
ATOM 723 N N . LEU A 1 96 ? 3.115 -7.055 5.479 1.00 95.62 96 LEU A N 1
ATOM 724 C CA . LEU A 1 96 ? 3.781 -8.106 4.706 1.00 95.62 96 LEU A CA 1
ATOM 725 C C . LEU A 1 96 ? 3.780 -7.803 3.206 1.00 95.62 96 LEU A C 1
ATOM 727 O O . LEU A 1 96 ? 4.818 -7.941 2.567 1.00 95.62 96 LEU A O 1
ATOM 731 N N . LEU A 1 97 ? 2.656 -7.349 2.648 1.00 94.19 97 LEU A N 1
ATOM 732 C CA . LEU A 1 97 ? 2.563 -6.948 1.241 1.00 94.19 97 LEU A CA 1
ATOM 733 C C . LEU A 1 97 ? 3.488 -5.766 0.934 1.00 94.19 97 LEU A C 1
ATOM 735 O O . LEU A 1 97 ? 4.191 -5.777 -0.072 1.00 94.19 97 LEU A O 1
ATOM 739 N N . ASN A 1 98 ? 3.543 -4.781 1.830 1.00 93.88 98 ASN A N 1
ATOM 740 C CA . ASN A 1 98 ? 4.436 -3.635 1.713 1.00 93.88 98 ASN A CA 1
ATOM 741 C C . ASN A 1 98 ? 5.914 -4.064 1.722 1.00 93.88 98 ASN A C 1
ATOM 743 O O . ASN A 1 98 ? 6.696 -3.607 0.891 1.00 93.88 98 ASN A O 1
ATOM 747 N N . ALA A 1 99 ? 6.290 -5.001 2.599 1.00 93.12 99 ALA A N 1
ATOM 748 C CA . ALA A 1 99 ? 7.625 -5.599 2.590 1.00 93.12 99 ALA A CA 1
ATOM 749 C C . ALA A 1 99 ? 7.887 -6.435 1.324 1.00 93.12 99 ALA A C 1
ATOM 751 O O . ALA A 1 99 ? 8.970 -6.354 0.750 1.00 93.12 99 ALA A O 1
ATOM 752 N N . GLY A 1 100 ? 6.891 -7.185 0.844 1.00 92.75 100 GLY A N 1
ATOM 753 C CA . GLY A 1 100 ? 6.958 -7.917 -0.422 1.00 92.75 100 GLY A CA 1
ATOM 754 C C . GLY A 1 100 ? 7.201 -6.997 -1.621 1.00 92.75 100 GLY A C 1
ATOM 755 O O . GLY A 1 100 ? 7.975 -7.343 -2.510 1.00 92.75 100 GLY A O 1
ATOM 756 N N . GLY A 1 101 ? 6.634 -5.787 -1.608 1.00 89.31 101 GLY A N 1
ATOM 757 C CA . GLY A 1 101 ? 6.874 -4.762 -2.625 1.00 89.31 101 GLY A CA 1
ATOM 758 C C . GLY A 1 101 ? 8.348 -4.366 -2.766 1.00 89.31 101 GLY A C 1
ATOM 759 O O . GLY A 1 101 ? 8.811 -4.123 -3.879 1.00 89.31 101 GLY A O 1
ATOM 760 N N . LEU A 1 102 ? 9.126 -4.390 -1.677 1.00 92.56 102 LEU A N 1
ATOM 761 C CA . LEU A 1 102 ? 10.570 -4.132 -1.732 1.00 92.56 102 LEU A CA 1
ATOM 762 C C . LEU A 1 102 ? 11.306 -5.170 -2.589 1.00 92.56 102 LEU A C 1
ATOM 764 O O . LEU A 1 102 ? 12.217 -4.817 -3.339 1.00 92.56 102 LEU A O 1
ATOM 768 N N . ALA A 1 103 ? 10.886 -6.437 -2.518 1.00 90.38 103 ALA A N 1
ATOM 769 C CA . ALA A 1 103 ? 11.473 -7.513 -3.312 1.00 90.38 103 ALA A CA 1
ATOM 770 C C . ALA A 1 103 ? 11.201 -7.348 -4.818 1.00 90.38 103 ALA A C 1
ATOM 772 O O . ALA A 1 103 ? 11.962 -7.863 -5.635 1.00 90.38 103 ALA A O 1
ATOM 773 N N . LEU A 1 104 ? 10.165 -6.588 -5.196 1.00 89.19 104 LEU A N 1
ATOM 774 C CA . LEU A 1 104 ? 9.818 -6.330 -6.596 1.00 89.19 104 LEU A CA 1
ATOM 775 C C . LEU A 1 104 ? 10.708 -5.271 -7.260 1.00 89.19 104 LEU A C 1
ATOM 777 O O . LEU A 1 104 ? 10.749 -5.215 -8.486 1.00 89.19 104 LEU A O 1
ATOM 781 N N . ILE A 1 105 ? 11.464 -4.466 -6.501 1.00 89.56 105 ILE A N 1
ATOM 782 C CA . ILE A 1 105 ? 12.306 -3.405 -7.084 1.00 89.56 105 ILE A CA 1
ATOM 783 C C . ILE A 1 105 ? 13.350 -3.979 -8.046 1.00 89.56 105 ILE A C 1
ATOM 785 O O . ILE A 1 105 ? 13.536 -3.440 -9.130 1.00 89.56 105 ILE A O 1
ATOM 789 N N . GLY A 1 106 ? 14.019 -5.077 -7.685 1.00 87.44 106 GLY A N 1
ATOM 790 C CA . GLY A 1 106 ? 15.005 -5.714 -8.567 1.00 87.44 106 GLY A CA 1
ATOM 791 C C . GLY A 1 106 ? 14.408 -6.115 -9.924 1.00 87.44 106 GLY A C 1
ATOM 792 O O . GLY A 1 106 ? 14.835 -5.564 -10.941 1.00 87.44 106 GLY A O 1
ATOM 793 N N . PRO A 1 107 ? 13.379 -6.984 -9.933 1.00 88.44 107 PRO A N 1
ATOM 794 C CA . PRO A 1 107 ? 12.680 -7.389 -11.150 1.00 88.44 107 PRO A CA 1
ATOM 795 C C . PRO A 1 107 ? 12.116 -6.224 -11.973 1.00 88.44 107 PRO A C 1
ATOM 797 O O . PRO A 1 107 ? 12.118 -6.289 -13.198 1.00 88.44 107 PRO A O 1
ATOM 800 N N . LEU A 1 108 ? 11.659 -5.139 -11.336 1.00 86.62 108 LEU A N 1
ATOM 801 C CA . LEU A 1 108 ? 11.186 -3.948 -12.052 1.00 86.62 108 LEU A CA 1
ATOM 802 C C . LEU A 1 108 ? 12.315 -3.264 -12.836 1.00 86.62 108 LEU A C 1
ATOM 804 O O . LEU A 1 108 ? 12.134 -2.934 -14.006 1.00 86.62 108 LEU A O 1
ATOM 808 N N . PHE A 1 109 ? 13.491 -3.086 -12.228 1.00 88.75 109 PHE A N 1
ATOM 809 C CA . PHE A 1 109 ? 14.653 -2.496 -12.908 1.00 88.75 109 PHE A CA 1
ATOM 810 C C . PHE A 1 109 ? 15.233 -3.407 -13.996 1.00 88.75 109 PHE A C 1
ATOM 812 O O . PHE A 1 109 ? 15.758 -2.912 -14.993 1.00 88.75 109 PHE A O 1
ATOM 819 N N . GLU A 1 110 ? 15.161 -4.723 -13.808 1.00 86.94 110 GLU A N 1
ATOM 820 C CA . GLU A 1 110 ? 15.522 -5.708 -14.835 1.00 86.94 110 GLU A CA 1
ATOM 821 C C . GLU A 1 110 ? 14.537 -5.662 -16.005 1.00 86.94 110 GLU A C 1
ATOM 823 O O . GLU A 1 110 ? 14.960 -5.621 -17.158 1.00 86.94 110 GLU A O 1
ATOM 828 N N . GLY A 1 111 ? 13.238 -5.556 -15.711 1.00 84.75 111 GLY A N 1
ATOM 829 C CA . GLY A 1 111 ? 12.194 -5.350 -16.710 1.00 84.75 111 GLY A CA 1
ATOM 830 C C . GLY A 1 111 ? 12.442 -4.097 -17.546 1.00 84.75 111 GLY A C 1
ATOM 831 O O . GLY A 1 111 ? 12.453 -4.189 -18.765 1.00 84.75 111 GLY A O 1
ATOM 832 N N . VAL A 1 112 ? 12.722 -2.952 -16.914 1.00 84.44 112 VAL A N 1
ATOM 833 C CA . VAL A 1 112 ? 13.035 -1.696 -17.626 1.00 84.44 112 VAL A CA 1
ATOM 834 C C . VAL A 1 112 ? 14.265 -1.839 -18.524 1.00 84.44 112 VAL A C 1
ATOM 836 O O . VAL A 1 112 ? 14.248 -1.367 -19.656 1.00 84.44 112 VAL A O 1
ATOM 839 N N . GLN A 1 113 ? 15.324 -2.505 -18.055 1.00 85.44 113 GLN A N 1
ATOM 840 C CA . GLN A 1 113 ? 16.506 -2.754 -18.887 1.00 85.44 113 GLN A CA 1
ATOM 841 C C . GLN A 1 113 ? 16.193 -3.657 -20.083 1.00 85.44 113 GLN A C 1
ATOM 843 O O . GLN A 1 113 ? 16.720 -3.418 -21.163 1.00 85.44 113 GLN A O 1
ATOM 848 N N . ALA A 1 114 ? 15.311 -4.646 -19.920 1.00 83.75 114 ALA A N 1
ATOM 849 C CA . ALA A 1 114 ? 14.874 -5.514 -21.011 1.00 83.75 114 ALA A CA 1
ATOM 850 C C . ALA A 1 114 ? 14.017 -4.790 -22.068 1.00 83.75 114 ALA A C 1
ATOM 852 O O . ALA A 1 114 ? 13.895 -5.285 -23.183 1.00 83.75 114 ALA A O 1
ATOM 853 N N . MET A 1 115 ? 13.441 -3.626 -21.740 1.00 82.38 115 MET A N 1
ATOM 854 C CA . MET A 1 115 ? 12.722 -2.780 -22.702 1.00 82.38 115 MET A CA 1
ATOM 855 C C . MET A 1 115 ? 13.652 -1.915 -23.558 1.00 82.38 115 MET A C 1
ATOM 857 O O . MET A 1 115 ? 13.187 -1.314 -24.527 1.00 82.38 115 MET A O 1
ATOM 861 N N . LEU A 1 116 ? 14.928 -1.770 -23.176 1.00 84.12 116 LEU A N 1
ATOM 862 C CA . LEU A 1 116 ? 15.853 -0.907 -23.900 1.00 84.12 116 LEU A CA 1
ATOM 863 C C . LEU A 1 116 ? 16.208 -1.536 -25.252 1.00 84.12 116 LEU A C 1
ATOM 865 O O . LEU A 1 116 ? 16.585 -2.710 -25.296 1.00 84.12 116 LEU A O 1
ATOM 869 N N . PRO A 1 117 ? 16.126 -0.769 -26.349 1.00 82.69 117 PRO A N 1
ATOM 870 C CA . PRO A 1 117 ? 16.443 -1.299 -27.660 1.00 82.69 117 PRO A CA 1
ATOM 871 C C . PRO A 1 117 ? 17.949 -1.592 -27.795 1.00 82.69 117 PRO A C 1
ATOM 873 O O . PRO A 1 117 ? 18.802 -1.036 -27.094 1.00 82.69 117 PRO A O 1
ATOM 876 N N . ALA A 1 118 ? 18.277 -2.554 -28.662 1.00 81.44 118 ALA A N 1
ATOM 877 C CA . ALA A 1 118 ? 19.620 -3.132 -28.749 1.00 81.44 118 ALA A CA 1
ATOM 878 C C . ALA A 1 118 ? 20.691 -2.115 -29.187 1.00 81.44 118 ALA A C 1
ATOM 880 O O . ALA A 1 118 ? 21.850 -2.222 -28.791 1.00 81.44 118 ALA A O 1
ATOM 881 N N . ASP A 1 119 ? 20.303 -1.109 -29.966 1.00 83.50 119 ASP A N 1
ATOM 882 C CA . ASP A 1 119 ? 21.140 0.019 -30.377 1.00 83.50 119 ASP A CA 1
ATOM 883 C C . ASP A 1 119 ? 21.649 0.842 -29.183 1.00 83.50 119 ASP A C 1
ATOM 885 O O . ASP A 1 119 ? 22.817 1.234 -29.157 1.00 83.50 119 ASP A O 1
ATOM 889 N N . VAL A 1 120 ? 20.819 1.032 -28.154 1.00 83.19 120 VAL A N 1
ATOM 890 C CA . VAL A 1 120 ? 21.200 1.717 -26.910 1.00 83.19 120 VAL A CA 1
ATOM 891 C C . VAL A 1 120 ? 22.154 0.856 -26.084 1.00 83.19 120 VAL A C 1
ATOM 893 O O . VAL A 1 120 ? 23.154 1.363 -25.571 1.00 83.19 120 VAL A O 1
ATOM 896 N N . VAL A 1 121 ? 21.886 -0.448 -25.979 1.00 83.06 121 VAL A N 1
ATOM 897 C CA . VAL A 1 121 ? 22.706 -1.382 -25.184 1.00 83.06 121 VAL A CA 1
ATOM 898 C C . VAL A 1 121 ? 24.096 -1.589 -25.797 1.00 83.06 121 VAL A C 1
ATOM 900 O O . VAL A 1 121 ? 25.076 -1.753 -25.072 1.00 83.06 121 VAL A O 1
ATOM 903 N N . HIS A 1 122 ? 24.207 -1.546 -27.124 1.00 85.56 122 HIS A N 1
ATOM 904 C CA . HIS A 1 122 ? 25.484 -1.656 -27.836 1.00 85.56 122 HIS A CA 1
ATOM 905 C C . HIS A 1 122 ? 26.185 -0.308 -28.067 1.00 85.56 122 HIS A C 1
ATOM 907 O O . HIS A 1 122 ? 27.255 -0.269 -28.679 1.00 85.56 122 HIS A O 1
ATOM 913 N N . SER A 1 123 ? 25.616 0.796 -27.576 1.00 88.75 123 SER A N 1
ATOM 914 C CA . SER A 1 123 ? 26.200 2.126 -27.736 1.00 88.75 123 SER A CA 1
ATOM 915 C C . SER A 1 123 ? 27.443 2.334 -26.850 1.00 88.75 123 SER A C 1
ATOM 917 O O . SER A 1 123 ? 27.546 1.761 -25.760 1.00 88.75 123 SER A O 1
ATOM 919 N N . PRO A 1 124 ? 28.374 3.222 -27.245 1.00 89.69 124 PRO A N 1
ATOM 920 C CA . PRO A 1 124 ? 29.507 3.613 -26.399 1.00 89.69 124 PRO A CA 1
ATOM 921 C C . PRO A 1 124 ? 29.097 4.274 -25.072 1.00 89.69 124 PRO A C 1
ATOM 923 O O . PRO A 1 124 ? 29.881 4.293 -24.125 1.00 89.69 124 PRO A O 1
ATOM 926 N N . GLU A 1 125 ? 27.880 4.819 -24.995 1.00 90.12 125 GLU A N 1
ATOM 927 C CA . GLU A 1 125 ? 27.343 5.509 -23.815 1.00 90.12 125 GLU A CA 1
ATOM 928 C C . GLU A 1 125 ? 26.756 4.543 -22.772 1.00 90.12 125 GLU A C 1
ATOM 930 O O . GLU A 1 125 ? 26.523 4.930 -21.619 1.00 90.12 125 GLU A O 1
ATOM 935 N N . TRP A 1 126 ? 26.563 3.270 -23.140 1.00 90.00 126 TRP A N 1
ATOM 936 C CA . TRP A 1 126 ? 25.963 2.248 -22.284 1.00 90.00 126 TRP A CA 1
ATOM 937 C C . TRP A 1 126 ? 26.595 2.139 -20.885 1.00 90.00 126 TRP A C 1
ATOM 939 O O . TRP A 1 126 ? 25.837 2.126 -19.914 1.00 90.00 126 TRP A O 1
ATOM 949 N N . PRO A 1 127 ? 27.933 2.142 -20.702 1.00 91.56 127 PRO A N 1
ATOM 950 C CA . PRO A 1 127 ? 28.526 2.039 -19.366 1.00 91.56 127 PRO A CA 1
ATOM 951 C C . PRO A 1 127 ? 28.113 3.188 -18.437 1.00 91.56 127 PRO A C 1
ATOM 953 O O . PRO A 1 127 ? 27.884 2.986 -17.242 1.00 91.56 127 PRO A O 1
ATOM 956 N N . GLN A 1 128 ? 27.975 4.402 -18.981 1.00 92.38 128 GLN A N 1
ATOM 957 C CA . GLN A 1 128 ? 27.550 5.565 -18.206 1.00 92.38 128 GLN A CA 1
ATOM 958 C C . GLN A 1 128 ? 26.060 5.482 -17.856 1.00 92.38 128 GLN A C 1
ATOM 960 O O . GLN A 1 128 ? 25.679 5.767 -16.716 1.00 92.38 128 GLN A O 1
ATOM 965 N N . LEU A 1 129 ? 25.221 5.067 -18.808 1.00 90.06 129 LEU A N 1
ATOM 966 C CA . LEU A 1 129 ? 23.794 4.855 -18.573 1.00 90.06 129 LEU A CA 1
ATOM 967 C C . LEU A 1 129 ? 23.560 3.744 -17.540 1.00 90.06 129 LEU A C 1
ATOM 969 O O . LEU A 1 129 ? 22.779 3.925 -16.605 1.00 90.06 129 LEU A O 1
ATOM 973 N N . GLN A 1 130 ? 24.295 2.637 -17.642 1.00 90.81 130 GLN A N 1
ATOM 974 C CA . GLN A 1 130 ? 24.240 1.523 -16.702 1.00 90.81 130 GLN A CA 1
ATOM 975 C C . GLN A 1 130 ? 24.623 1.968 -15.284 1.00 90.81 130 GLN A C 1
ATOM 977 O O . GLN A 1 130 ? 23.916 1.640 -14.331 1.00 90.81 130 GLN A O 1
ATOM 982 N N . ALA A 1 131 ? 25.686 2.764 -15.127 1.00 92.69 131 ALA A N 1
ATOM 983 C CA . ALA A 1 131 ? 26.076 3.306 -13.825 1.00 92.69 131 ALA A CA 1
ATOM 984 C C . ALA A 1 131 ? 24.974 4.186 -13.209 1.00 92.69 131 ALA A C 1
ATOM 986 O O . ALA A 1 131 ? 24.686 4.074 -12.014 1.00 92.69 131 ALA A O 1
ATOM 987 N N . ARG A 1 132 ? 24.305 5.017 -14.023 1.00 91.50 132 ARG A N 1
ATOM 988 C CA . ARG A 1 132 ? 23.153 5.815 -13.571 1.00 91.50 132 ARG A CA 1
ATOM 989 C C . ARG A 1 132 ? 21.981 4.932 -13.154 1.00 91.50 132 ARG A C 1
ATOM 991 O O . ARG A 1 132 ? 21.449 5.135 -12.068 1.00 91.50 132 ARG A O 1
ATOM 998 N N . LEU A 1 133 ? 21.624 3.926 -13.954 1.00 91.44 133 LEU A N 1
ATOM 999 C CA . LEU A 1 133 ? 20.551 2.979 -13.632 1.00 91.44 133 LEU A CA 1
ATOM 1000 C C . LEU A 1 133 ? 20.815 2.238 -12.315 1.00 91.44 133 LEU A C 1
ATOM 1002 O O . LEU A 1 133 ? 19.906 2.103 -11.495 1.00 91.44 133 LEU A O 1
ATOM 1006 N N . GLN A 1 134 ? 22.056 1.807 -12.073 1.00 92.69 134 GLN A N 1
ATOM 1007 C CA . GLN A 1 134 ? 22.443 1.161 -10.815 1.00 92.69 134 GLN A CA 1
ATOM 1008 C C . GLN A 1 134 ? 22.360 2.123 -9.626 1.00 92.69 134 GLN A C 1
ATOM 1010 O O . GLN A 1 134 ? 21.822 1.754 -8.580 1.00 92.69 134 GLN A O 1
ATOM 1015 N N . ALA A 1 135 ? 22.818 3.368 -9.783 1.00 94.31 135 ALA A N 1
ATOM 1016 C CA . ALA A 1 135 ? 22.681 4.387 -8.744 1.00 94.31 135 ALA A CA 1
ATOM 1017 C C . ALA A 1 135 ? 21.201 4.662 -8.419 1.00 94.31 135 ALA A C 1
ATOM 1019 O O . ALA A 1 135 ? 20.819 4.699 -7.248 1.00 94.31 135 ALA A O 1
ATOM 1020 N N . THR A 1 136 ? 20.345 4.770 -9.440 1.00 93.81 136 THR A N 1
ATOM 1021 C CA . THR A 1 136 ? 18.895 4.922 -9.267 1.00 93.81 136 THR A CA 1
ATOM 1022 C C . THR A 1 136 ? 18.276 3.704 -8.582 1.00 93.81 136 THR A C 1
ATOM 1024 O O . THR A 1 136 ? 17.469 3.878 -7.669 1.00 93.81 136 THR A O 1
ATOM 1027 N N . ARG A 1 137 ? 18.680 2.479 -8.945 1.00 94.19 137 ARG A N 1
ATOM 1028 C CA . ARG A 1 137 ? 18.231 1.243 -8.281 1.00 94.19 137 ARG A CA 1
ATOM 1029 C C . ARG A 1 137 ? 18.585 1.249 -6.797 1.00 94.19 137 ARG A C 1
ATOM 1031 O O . ARG A 1 137 ? 17.733 0.932 -5.970 1.00 94.19 137 ARG A O 1
ATOM 1038 N N . GLN A 1 138 ? 19.816 1.617 -6.446 1.00 95.19 138 GLN A N 1
ATOM 1039 C CA . GLN A 1 138 ? 20.239 1.680 -5.045 1.00 95.19 138 GLN A CA 1
ATOM 1040 C C . GLN A 1 138 ? 19.486 2.757 -4.264 1.00 95.19 138 GLN A C 1
ATOM 1042 O O . GLN A 1 138 ? 19.002 2.481 -3.167 1.00 95.19 138 GLN A O 1
ATOM 1047 N N . ALA A 1 139 ? 19.317 3.949 -4.839 1.00 95.06 139 ALA A N 1
ATOM 1048 C CA . ALA A 1 139 ? 18.520 5.002 -4.220 1.00 95.06 139 ALA A CA 1
ATOM 1049 C C . ALA A 1 139 ? 17.064 4.553 -3.997 1.00 95.06 139 ALA A C 1
ATOM 1051 O O . ALA A 1 139 ? 16.522 4.745 -2.909 1.00 95.06 139 ALA A O 1
ATOM 1052 N N . ALA A 1 140 ? 16.453 3.892 -4.987 1.00 94.12 140 ALA A N 1
ATOM 1053 C CA . ALA A 1 140 ? 15.100 3.353 -4.883 1.00 94.12 140 ALA A CA 1
ATOM 1054 C C . ALA A 1 140 ? 14.983 2.279 -3.790 1.00 94.12 140 ALA A C 1
ATOM 1056 O O . ALA A 1 140 ? 14.040 2.321 -3.000 1.00 94.12 140 ALA A O 1
ATOM 1057 N N . LEU A 1 141 ? 15.947 1.355 -3.699 1.00 95.44 141 LEU A N 1
ATOM 1058 C CA . LEU A 1 141 ? 15.995 0.336 -2.644 1.00 95.44 141 LEU A CA 1
ATOM 1059 C C . LEU A 1 141 ? 16.115 0.959 -1.253 1.00 95.44 141 LEU A C 1
ATOM 1061 O O . LEU A 1 141 ? 15.401 0.545 -0.343 1.00 95.44 141 LEU A O 1
ATOM 1065 N N . LEU A 1 142 ? 16.980 1.960 -1.085 1.00 96.56 142 LEU A N 1
ATOM 1066 C CA . LEU A 1 142 ? 17.165 2.639 0.198 1.00 96.56 142 LEU A CA 1
ATOM 1067 C C . LEU A 1 142 ? 15.904 3.401 0.613 1.00 96.56 142 LEU A C 1
ATOM 1069 O O . LEU A 1 142 ? 15.399 3.196 1.716 1.00 96.56 142 LEU A O 1
ATOM 1073 N N . LEU A 1 143 ? 15.367 4.243 -0.272 1.00 95.19 143 LEU A N 1
ATOM 1074 C CA . LEU A 1 143 ? 14.174 5.042 0.014 1.00 95.19 143 LEU A CA 1
ATOM 1075 C C . LEU A 1 143 ? 12.953 4.159 0.278 1.00 95.19 143 LEU A C 1
ATOM 1077 O O . LEU A 1 143 ? 12.234 4.372 1.255 1.00 95.19 143 LEU A O 1
ATOM 1081 N N . THR A 1 144 ? 12.746 3.131 -0.546 1.00 94.12 144 THR A N 1
ATOM 1082 C CA . THR A 1 144 ? 11.634 2.197 -0.344 1.00 94.12 144 THR A CA 1
ATOM 1083 C C . THR A 1 144 ? 11.849 1.356 0.904 1.00 94.12 144 THR A C 1
ATOM 1085 O O . THR A 1 144 ? 10.905 1.159 1.657 1.00 94.12 144 THR A O 1
ATOM 1088 N N . GLY A 1 145 ? 13.078 0.916 1.188 1.00 96.00 145 GLY A N 1
ATOM 1089 C CA . GLY A 1 145 ? 13.412 0.190 2.413 1.00 96.00 145 GLY A CA 1
ATOM 1090 C C . GLY A 1 145 ? 13.088 0.998 3.671 1.00 96.00 145 GLY A C 1
ATOM 1091 O O . GLY A 1 145 ? 12.451 0.482 4.589 1.00 96.00 145 GLY A O 1
ATOM 1092 N N . LEU A 1 146 ? 13.430 2.289 3.686 1.00 96.81 146 LEU A N 1
ATOM 1093 C CA . LEU A 1 146 ? 13.048 3.204 4.766 1.00 96.81 146 LEU A CA 1
ATOM 1094 C C . LEU A 1 146 ? 11.526 3.356 4.877 1.00 96.81 146 LEU A C 1
ATOM 1096 O O . LEU A 1 146 ? 10.985 3.287 5.981 1.00 96.81 146 LEU A O 1
ATOM 1100 N N . GLY A 1 147 ? 10.829 3.507 3.748 1.00 95.06 147 GLY A N 1
ATOM 1101 C CA . GLY A 1 147 ? 9.365 3.542 3.711 1.00 95.06 147 GLY A CA 1
ATOM 1102 C C . GLY A 1 147 ? 8.737 2.259 4.263 1.00 95.06 147 GLY A C 1
ATOM 1103 O O . GLY A 1 147 ? 7.810 2.319 5.071 1.00 95.06 147 GLY A O 1
ATOM 1104 N N . VAL A 1 148 ? 9.286 1.099 3.903 1.00 96.12 148 VAL A N 1
ATOM 1105 C CA . VAL A 1 148 ? 8.839 -0.213 4.381 1.00 96.12 148 VAL A CA 1
ATOM 1106 C C . VAL A 1 148 ? 8.992 -0.341 5.885 1.00 96.12 148 VAL A C 1
ATOM 1108 O O . VAL A 1 148 ? 8.044 -0.756 6.554 1.00 96.12 148 VAL A O 1
ATOM 1111 N N . LEU A 1 149 ? 10.136 0.070 6.428 1.00 96.56 149 LEU A N 1
ATOM 1112 C CA . LEU A 1 149 ? 10.370 0.077 7.869 1.00 96.56 149 LEU A CA 1
ATOM 1113 C C . LEU A 1 149 ? 9.423 1.040 8.588 1.00 96.56 149 LEU A C 1
ATOM 1115 O O . LEU A 1 149 ? 8.796 0.654 9.572 1.00 96.56 149 LEU A O 1
ATOM 1119 N N . ALA A 1 150 ? 9.267 2.269 8.091 1.00 96.38 150 ALA A N 1
ATOM 1120 C CA . ALA A 1 150 ? 8.398 3.267 8.710 1.00 96.38 150 ALA A CA 1
ATOM 1121 C C . ALA A 1 150 ? 6.933 2.801 8.750 1.00 96.38 150 ALA A C 1
ATOM 1123 O O . ALA A 1 150 ? 6.292 2.817 9.806 1.00 96.38 150 ALA A O 1
ATOM 1124 N N . ILE A 1 151 ? 6.417 2.325 7.615 1.00 94.19 151 ILE A N 1
ATOM 1125 C CA . ILE A 1 151 ? 5.050 1.810 7.497 1.00 94.19 151 ILE A CA 1
ATOM 1126 C C . ILE A 1 151 ? 4.885 0.538 8.334 1.00 94.19 151 ILE A C 1
ATOM 1128 O O . ILE A 1 151 ? 3.890 0.414 9.049 1.00 94.19 151 ILE A O 1
ATOM 1132 N N . GLY A 1 152 ? 5.851 -0.382 8.299 1.00 95.12 152 GLY A N 1
ATOM 1133 C CA . GLY A 1 152 ? 5.830 -1.617 9.084 1.00 95.12 152 GLY A CA 1
ATOM 1134 C C . GLY A 1 152 ? 5.789 -1.349 10.589 1.00 95.12 152 GLY A C 1
ATOM 1135 O O . GLY A 1 152 ? 4.938 -1.900 11.288 1.00 95.12 152 GLY A O 1
ATOM 1136 N N . CYS A 1 153 ? 6.627 -0.434 11.080 1.00 95.88 153 CYS A N 1
ATOM 1137 C CA . CYS A 1 153 ? 6.619 0.011 12.475 1.00 95.88 153 CYS A CA 1
ATOM 1138 C C . CYS A 1 153 ? 5.277 0.637 12.867 1.00 95.88 153 CYS A C 1
ATOM 1140 O O . CYS A 1 153 ? 4.745 0.326 13.934 1.00 95.88 153 CYS A O 1
ATOM 1142 N N . LEU A 1 154 ? 4.693 1.476 12.003 1.00 96.19 154 LEU A N 1
ATOM 1143 C CA . LEU A 1 154 ? 3.370 2.055 12.239 1.00 96.19 154 LEU A CA 1
ATOM 1144 C C . LEU A 1 154 ? 2.290 0.967 12.347 1.00 96.19 154 LEU A C 1
ATOM 1146 O O . LEU A 1 154 ? 1.508 0.972 13.298 1.00 96.19 154 LEU A O 1
ATOM 1150 N N . HIS A 1 155 ? 2.265 0.011 11.416 1.00 95.00 155 HIS A N 1
ATOM 1151 C CA . HIS A 1 155 ? 1.297 -1.089 11.418 1.00 95.00 155 HIS A CA 1
ATOM 1152 C C . HIS A 1 155 ? 1.452 -1.972 12.660 1.00 95.00 155 HIS A C 1
ATOM 1154 O O . HIS A 1 155 ? 0.456 -2.284 13.316 1.00 95.00 155 HIS A O 1
ATOM 1160 N N . ALA A 1 156 ? 2.689 -2.305 13.038 1.00 94.12 156 ALA A N 1
ATOM 1161 C CA . ALA A 1 156 ? 2.987 -3.058 14.252 1.00 94.12 156 ALA A CA 1
ATOM 1162 C C . ALA A 1 156 ? 2.544 -2.302 15.516 1.00 94.12 156 ALA A C 1
ATOM 1164 O O . ALA A 1 156 ? 1.912 -2.888 16.395 1.00 94.12 156 ALA A O 1
ATOM 1165 N N . ALA A 1 157 ? 2.800 -0.993 15.594 1.00 95.25 157 ALA A N 1
ATOM 1166 C CA . ALA A 1 157 ? 2.384 -0.165 16.723 1.00 95.25 157 ALA A CA 1
ATOM 1167 C C . ALA A 1 157 ? 0.853 -0.075 16.849 1.00 95.25 157 ALA A C 1
ATOM 1169 O O . ALA A 1 157 ? 0.315 -0.169 17.958 1.00 95.25 157 ALA A O 1
ATOM 1170 N N . LEU A 1 158 ? 0.136 0.073 15.730 1.00 95.06 158 LEU A N 1
ATOM 1171 C CA . LEU A 1 158 ? -1.329 0.077 15.706 1.00 95.06 158 LEU A CA 1
ATOM 1172 C C . LEU A 1 158 ? -1.900 -1.287 16.113 1.00 95.06 158 LEU A C 1
ATOM 1174 O O . LEU A 1 158 ? -2.791 -1.341 16.965 1.00 95.06 158 LEU A O 1
ATOM 1178 N N . ALA A 1 159 ? -1.359 -2.377 15.563 1.00 94.81 159 ALA A N 1
ATOM 1179 C CA . ALA A 1 159 ? -1.757 -3.741 15.903 1.00 94.81 159 ALA A CA 1
ATOM 1180 C C . ALA A 1 159 ? -1.534 -4.030 17.394 1.00 94.81 159 ALA A C 1
ATOM 1182 O O . ALA A 1 159 ? -2.442 -4.502 18.081 1.00 94.81 159 ALA A O 1
ATOM 1183 N N . TRP A 1 160 ? -0.366 -3.657 17.923 1.00 95.44 160 TRP A N 1
ATOM 1184 C CA . TRP A 1 160 ? -0.056 -3.761 19.345 1.00 95.44 160 TRP A CA 1
ATOM 1185 C C . TRP A 1 160 ? -1.054 -2.977 20.199 1.00 95.44 160 TRP A C 1
ATOM 1187 O O . TRP A 1 160 ? -1.634 -3.527 21.138 1.00 95.44 160 TRP A O 1
ATOM 1197 N N . ARG A 1 161 ? -1.324 -1.709 19.853 1.00 93.00 161 ARG A N 1
ATOM 1198 C CA . ARG A 1 161 ? -2.296 -0.880 20.583 1.00 93.00 161 ARG A CA 1
ATOM 1199 C C . ARG A 1 161 ? -3.694 -1.489 20.592 1.00 93.00 161 ARG A C 1
ATOM 1201 O O . ARG A 1 161 ? -4.328 -1.492 21.647 1.00 93.00 161 ARG A O 1
ATOM 1208 N N . LEU A 1 162 ? -4.150 -2.057 19.477 1.00 91.56 162 LEU A N 1
ATOM 1209 C CA . LEU A 1 162 ? -5.430 -2.773 19.396 1.00 91.56 162 LEU A CA 1
ATOM 1210 C C . LEU A 1 162 ? -5.470 -4.049 20.254 1.00 91.56 162 LEU A C 1
ATOM 1212 O O . LEU A 1 162 ? -6.554 -4.540 20.568 1.00 91.56 162 LEU A O 1
ATOM 1216 N N . CYS A 1 163 ? -4.321 -4.589 20.652 1.00 91.81 163 CYS A N 1
ATOM 1217 C CA . CYS A 1 163 ? -4.217 -5.748 21.539 1.00 91.81 163 CYS A CA 1
ATOM 1218 C C . CYS A 1 163 ? -4.064 -5.382 23.022 1.00 91.81 163 CYS A C 1
ATOM 1220 O O . CYS A 1 163 ? -4.202 -6.265 23.870 1.00 91.81 163 CYS A O 1
ATOM 1222 N N . THR A 1 164 ? -3.828 -4.109 23.356 1.00 93.44 164 THR A N 1
ATOM 1223 C CA . THR A 1 164 ? -3.661 -3.686 24.755 1.00 93.44 164 THR A CA 1
ATOM 1224 C C . THR A 1 164 ? -4.911 -3.968 25.601 1.00 93.44 164 THR A C 1
ATOM 1226 O O . THR A 1 164 ? -6.033 -3.845 25.097 1.00 93.44 164 THR A O 1
ATOM 1229 N N . PRO A 1 165 ? -4.754 -4.302 26.900 1.00 89.50 165 PRO A N 1
ATOM 1230 C CA . PRO A 1 165 ? -5.885 -4.581 27.789 1.00 89.50 165 PRO A CA 1
ATOM 1231 C C . PRO A 1 165 ? -6.910 -3.443 27.838 1.00 89.50 165 PRO A C 1
ATOM 1233 O O . PRO A 1 165 ? -8.108 -3.700 27.773 1.00 89.50 165 PRO A O 1
ATOM 1236 N N . ALA A 1 166 ? -6.437 -2.192 27.865 1.00 89.25 166 ALA A N 1
ATOM 1237 C CA . ALA A 1 166 ? -7.288 -1.004 27.880 1.00 89.25 166 ALA A CA 1
ATOM 1238 C C . ALA A 1 166 ? -8.214 -0.935 26.656 1.00 89.25 166 ALA A C 1
ATOM 1240 O O . ALA A 1 166 ? -9.417 -0.751 26.805 1.00 89.25 166 ALA A O 1
ATOM 1241 N N . VAL A 1 167 ? -7.675 -1.149 25.451 1.00 88.38 167 VAL A N 1
ATOM 1242 C CA . VAL A 1 167 ? -8.483 -1.141 24.225 1.00 88.38 167 VAL A CA 1
ATOM 1243 C C . VAL A 1 167 ? -9.382 -2.371 24.158 1.00 88.38 167 VAL A C 1
ATOM 1245 O O . VAL A 1 167 ? -10.535 -2.240 23.769 1.00 88.38 167 VAL A O 1
ATOM 1248 N N . ARG A 1 168 ? -8.904 -3.557 24.562 1.00 89.69 168 ARG A N 1
ATOM 1249 C CA . ARG A 1 168 ? -9.720 -4.786 24.584 1.00 89.69 168 ARG A CA 1
ATOM 1250 C C . ARG A 1 168 ? -10.964 -4.647 25.467 1.00 89.69 168 ARG A C 1
ATOM 1252 O O . ARG A 1 168 ? -12.020 -5.134 25.070 1.00 89.69 168 ARG A O 1
ATOM 1259 N N . ALA A 1 169 ? -10.856 -3.954 26.601 1.00 88.44 169 ALA A N 1
ATOM 1260 C CA . ALA A 1 169 ? -11.984 -3.699 27.495 1.00 88.44 169 ALA A CA 1
ATOM 1261 C C . ALA A 1 169 ? -13.118 -2.904 26.811 1.00 88.44 169 ALA A C 1
ATOM 1263 O O . ALA A 1 169 ? -14.292 -3.149 27.079 1.00 88.44 169 ALA A O 1
ATOM 1264 N N . GLU A 1 170 ? -12.802 -2.022 25.851 1.00 86.88 170 GLU A N 1
ATOM 1265 C CA . GLU A 1 170 ? -13.814 -1.278 25.074 1.00 86.88 170 GLU A CA 1
ATOM 1266 C C . GLU A 1 170 ? -14.726 -2.207 24.240 1.00 86.88 170 GLU A C 1
ATOM 1268 O O . GLU A 1 170 ? -15.822 -1.808 23.846 1.00 86.88 170 GLU A O 1
ATOM 1273 N N . PHE A 1 171 ? -14.292 -3.444 23.967 1.00 84.69 171 PHE A N 1
ATOM 1274 C CA . PHE A 1 171 ? -15.028 -4.425 23.158 1.00 84.69 171 PHE A CA 1
ATOM 1275 C C . PHE A 1 171 ? -15.737 -5.493 24.005 1.00 84.69 171 PHE A C 1
ATOM 1277 O O . PHE A 1 171 ? -16.705 -6.085 23.529 1.00 84.69 171 PHE A O 1
ATOM 1284 N N . SER A 1 172 ? -15.312 -5.731 25.254 1.00 72.81 172 SER A N 1
ATOM 1285 C CA . SER A 1 172 ? -15.957 -6.705 26.152 1.00 72.81 172 SER A CA 1
ATOM 1286 C C . SER A 1 172 ? -17.282 -6.193 26.724 1.00 72.81 172 SER A C 1
ATOM 1288 O O . SER A 1 172 ? -18.244 -6.953 26.787 1.00 72.81 172 SER A O 1
ATOM 1290 N N . VAL A 1 173 ? -17.386 -4.892 27.021 1.00 61.00 173 VAL A N 1
ATOM 1291 C CA . VAL A 1 173 ? -18.620 -4.250 27.534 1.00 61.00 173 VAL A CA 1
ATOM 1292 C C . VAL A 1 173 ? -19.794 -4.363 26.546 1.00 61.00 173 VAL A C 1
ATOM 1294 O O . VAL A 1 173 ? -20.955 -4.443 26.936 1.00 61.00 173 VAL A O 1
ATOM 1297 N N . SER A 1 174 ? -19.510 -4.422 25.242 1.00 56.16 174 SER A N 1
ATOM 1298 C CA . SER A 1 174 ? -20.546 -4.591 24.208 1.00 56.16 174 SER A CA 1
ATOM 1299 C C . SER A 1 174 ? -21.056 -6.033 24.098 1.00 56.16 174 SER A C 1
ATOM 1301 O O . SER A 1 174 ? -22.121 -6.257 23.525 1.00 56.16 174 SER A O 1
ATOM 1303 N N . ARG A 1 175 ? -20.308 -7.010 24.631 1.00 55.19 175 ARG A N 1
ATOM 1304 C CA . ARG A 1 175 ? -20.709 -8.421 24.670 1.00 55.19 175 ARG A CA 1
ATOM 1305 C C . ARG A 1 175 ? -21.700 -8.681 25.812 1.00 55.19 175 ARG A C 1
ATOM 1307 O O . ARG A 1 175 ? -22.645 -9.423 25.600 1.00 55.19 175 ARG A O 1
ATOM 1314 N N . GLU A 1 176 ? -21.538 -8.011 26.955 1.00 53.03 176 GLU A N 1
ATOM 1315 C CA . GLU A 1 176 ? -22.456 -8.106 28.108 1.00 53.03 176 GLU A CA 1
ATOM 1316 C C . GLU A 1 176 ? -23.810 -7.424 27.872 1.00 53.03 176 GLU A C 1
ATOM 1318 O O . GLU A 1 176 ? -24.801 -7.810 28.471 1.00 53.03 176 GLU A O 1
ATOM 1323 N N . ARG A 1 177 ? -23.883 -6.426 26.981 1.00 51.72 177 ARG A N 1
ATOM 1324 C CA . ARG A 1 177 ? -25.136 -5.712 26.675 1.00 51.72 177 ARG A CA 1
ATOM 1325 C C . ARG A 1 177 ? -26.021 -6.409 25.628 1.00 51.72 177 ARG A C 1
ATOM 1327 O O . ARG A 1 177 ? -27.146 -5.976 25.408 1.00 51.72 177 ARG A O 1
ATOM 1334 N N . ASN A 1 178 ? -25.487 -7.423 24.944 1.00 51.00 178 ASN A N 1
ATOM 1335 C CA . ASN A 1 178 ? -26.172 -8.212 23.910 1.00 51.00 178 ASN A CA 1
ATOM 1336 C C . ASN A 1 178 ? -26.341 -9.692 24.316 1.00 51.00 178 ASN A C 1
ATOM 1338 O O . ASN A 1 178 ? -26.738 -10.500 23.474 1.00 51.00 178 ASN A O 1
ATOM 1342 N N . ALA A 1 179 ? -25.976 -10.041 25.553 1.00 51.06 179 ALA A N 1
ATOM 1343 C CA . ALA A 1 179 ? -26.231 -11.333 26.187 1.00 51.06 179 ALA A CA 1
ATOM 1344 C C . ALA A 1 179 ? -27.419 -11.184 27.144 1.00 51.06 179 ALA A C 1
ATOM 1346 O O . ALA A 1 179 ? -28.190 -12.159 27.254 1.00 51.06 179 ALA A O 1
#

pLDDT: mean 88.73, std 10.46, range [51.0, 97.69]

Secondary structure (DSSP, 8-state):
-HHHHHHHHHHHHHHHHHHHHHHHHHHHH-GGGGS--PPTT-PPPHHHHHHHHTHHHHHHHHHHHHHHHHHHHHHHHTT-HHHHHHHHHHHHHHHHHHHHHHHHHHHHHHHHHHTS-HHHHTSTTHHHHHHHHHHHHHHHHHHHHHHHHHHHHHHHHHHHHHHSHHHHHHHHHHHHT--

Radius of gyration: 22.03 Å; chains: 1; bounding box: 56×20×61 Å

Sequence (179 aa):
FVTPLAWVSLLLGVVSAMSNLLQIMMIVLMPDAAALGLPEGITLPNSLQWLIDHALSLSVVGVVLSVAFAWLSWALLQRREWARVGFVAVLLVTALLNAGGLALIGPLFEGVQAMLPADVVHSPEWPQLQARLQATRQAALLLTGLGVLAIGCLHAALAWRLCTPAVRAEFSVSRERNA

Organism: NCBI:txid1414836

Foldseek 3Di:
DLLVVLVVQLVVLVVQLVVLVVQLVCCVVCVCVLVPPDPPQFDAQPVVVVCSVCVNVVSVVSNVVSVVSNVLSVVSNVLAPVSLVVLLVVLVVVLVVLVVVLVCLVVVLVRVVVRDGPCCCPDPCNVVVVVVSVVVSVVCSVVSVVVSVVSNVVSVVVSVVSVDPVNNVSNVVSVVVVD